Protein AF-A0A5A9ER29-F1 (afdb_monomer)

Solvent-accessible surface area (backbone atoms only — not comparable to full-atom values): 3973 Å² total; per-residue (Å²): 136,86,82,75,83,78,72,81,80,77,74,76,76,74,46,75,70,53,53,51,50,53,53,50,50,52,50,54,54,58,71,68,48,58,101,77,62,51,72,66,59,54,47,52,54,52,51,51,54,49,53,53,50,52,50,50,57,60,68,72,53,132

Sequence (62 aa):
MKTVPRAPSTRRWIGPKSVQQLINGVSMDLDALPPHPTAEQVQASIDRLTAIRDRIVREDRP

Mean predicted aligned error: 11.21 Å

Nearest PDB structures (foldseek):
  8bct-assembly2_H  TM=9.282E-01  e=8.616E-02  synthetic construct
  8bct-assembly1_C  TM=8.222E-01  e=2.056E-01  synthetic construct

Structure (mmCIF, N/CA/C/O backbone):
data_AF-A0A5A9ER29-F1
#
_entry.id   AF-A0A5A9ER29-F1
#
loop_
_atom_site.group_PDB
_atom_site.id
_atom_site.type_symbol
_atom_site.label_atom_id
_atom_site.label_alt_id
_atom_site.label_comp_id
_atom_site.label_asym_id
_atom_site.label_entity_id
_atom_site.label_seq_id
_atom_site.pdbx_PDB_ins_code
_atom_site.Cartn_x
_atom_site.Cartn_y
_atom_site.Cartn_z
_atom_site.occupancy
_atom_site.B_iso_or_equiv
_atom_site.auth_seq_id
_atom_site.auth_comp_id
_atom_site.auth_asym_id
_atom_site.auth_atom_id
_atom_site.pdbx_PDB_model_num
ATOM 1 N N . MET A 1 1 ? -9.459 6.648 51.882 1.00 44.47 1 MET A N 1
ATOM 2 C CA . MET A 1 1 ? -9.797 6.594 50.442 1.00 44.47 1 MET A CA 1
ATOM 3 C C . MET A 1 1 ? -8.512 6.308 49.674 1.00 44.47 1 MET A C 1
ATOM 5 O O . MET A 1 1 ? -7.607 7.124 49.743 1.00 44.47 1 MET A O 1
ATOM 9 N N . LYS A 1 2 ? -8.360 5.125 49.062 1.00 45.12 2 LYS A N 1
ATOM 10 C CA . LYS A 1 2 ? -7.156 4.770 48.287 1.00 45.12 2 LYS A CA 1
ATOM 11 C C . LYS A 1 2 ? -7.380 5.205 46.838 1.00 45.12 2 LYS A C 1
ATOM 13 O O . LYS A 1 2 ? -8.262 4.666 46.177 1.00 45.12 2 LYS A O 1
ATOM 18 N N . THR A 1 3 ? -6.642 6.205 46.369 1.00 54.31 3 THR A N 1
ATOM 19 C CA . THR A 1 3 ? -6.659 6.637 44.969 1.00 54.31 3 THR A CA 1
ATOM 20 C C . THR A 1 3 ? -5.928 5.594 44.128 1.00 54.31 3 THR A C 1
ATOM 22 O O . THR A 1 3 ? -4.733 5.368 44.289 1.00 54.31 3 THR A O 1
ATOM 25 N N . VAL A 1 4 ? -6.662 4.905 43.256 1.00 56.12 4 VAL A N 1
ATOM 26 C CA . VAL A 1 4 ? -6.070 4.005 42.262 1.00 56.12 4 VAL A CA 1
ATOM 27 C C . VAL A 1 4 ? -5.369 4.880 41.217 1.00 56.12 4 VAL A C 1
ATOM 29 O O . VAL A 1 4 ? -6.031 5.746 40.636 1.00 56.12 4 VAL A O 1
ATOM 32 N N . PRO A 1 5 ? -4.061 4.708 40.955 1.00 47.16 5 PRO A N 1
ATOM 33 C CA . PRO A 1 5 ? -3.412 5.415 39.865 1.00 47.16 5 PRO A CA 1
ATOM 34 C C . PRO A 1 5 ? -4.003 4.904 38.548 1.00 47.16 5 PRO A C 1
ATOM 36 O O . PRO A 1 5 ? -3.815 3.752 38.159 1.00 47.16 5 PRO A O 1
ATOM 39 N N . ARG A 1 6 ? -4.779 5.765 37.885 1.00 49.34 6 ARG A N 1
ATOM 40 C CA . ARG A 1 6 ? -5.335 5.526 36.553 1.00 49.34 6 ARG A CA 1
ATOM 41 C C . ARG A 1 6 ? -4.159 5.410 35.586 1.00 49.34 6 ARG A C 1
ATOM 43 O O . ARG A 1 6 ? -3.571 6.420 35.212 1.00 49.34 6 ARG A O 1
ATOM 50 N N . ALA A 1 7 ? -3.792 4.182 35.230 1.00 55.97 7 ALA A N 1
ATOM 51 C CA . ALA A 1 7 ? -2.812 3.929 34.185 1.00 55.97 7 ALA A CA 1
ATOM 52 C C . ALA A 1 7 ? -3.207 4.722 32.922 1.00 55.97 7 ALA A C 1
ATOM 54 O O . ALA A 1 7 ? -4.397 4.749 32.575 1.00 55.97 7 ALA A O 1
ATOM 55 N N . PRO A 1 8 ? -2.263 5.394 32.239 1.00 47.44 8 PRO A N 1
ATOM 56 C CA . PRO A 1 8 ? -2.570 6.058 30.986 1.00 47.44 8 PRO A CA 1
ATOM 57 C C . PRO A 1 8 ? -2.979 4.975 29.989 1.00 47.44 8 PRO A C 1
ATOM 59 O O . PRO A 1 8 ? -2.183 4.108 29.637 1.00 47.44 8 PRO A O 1
ATOM 62 N N . SER A 1 9 ? -4.244 4.99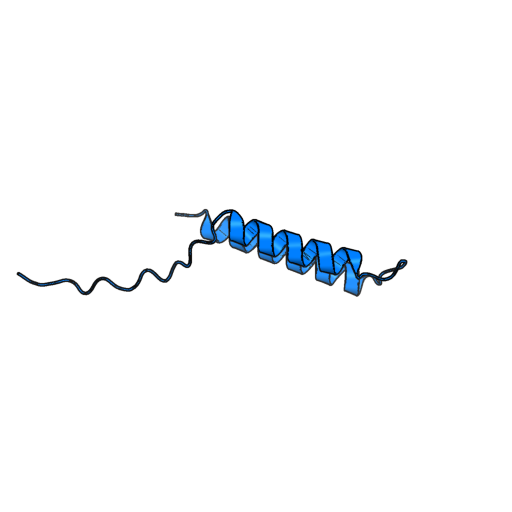6 29.569 1.00 50.88 9 SER A N 1
ATOM 63 C CA . SER A 1 9 ? -4.733 4.156 28.481 1.00 50.88 9 SER A CA 1
ATOM 64 C C . SER A 1 9 ? -4.021 4.589 27.201 1.00 50.88 9 SER A C 1
ATOM 66 O O . SER A 1 9 ? -4.463 5.486 26.492 1.00 50.88 9 SER A O 1
ATOM 68 N N . THR A 1 10 ? -2.871 3.985 26.924 1.00 52.47 10 THR A N 1
ATOM 69 C CA . THR A 1 10 ? -2.111 4.160 25.683 1.00 52.47 10 THR A CA 1
ATOM 70 C C . THR A 1 10 ? -2.623 3.233 24.577 1.00 52.47 10 THR A C 1
ATOM 72 O O . THR A 1 10 ? -1.900 2.946 23.625 1.00 52.47 10 THR A O 1
ATOM 75 N N . ARG A 1 11 ? -3.895 2.799 24.626 1.00 52.34 11 ARG A N 1
ATOM 76 C CA . ARG A 1 11 ? -4.600 2.388 23.402 1.00 52.34 11 ARG A CA 1
ATOM 77 C C . ARG A 1 11 ? -4.856 3.664 22.609 1.00 52.34 11 ARG A C 1
ATOM 79 O O . ARG A 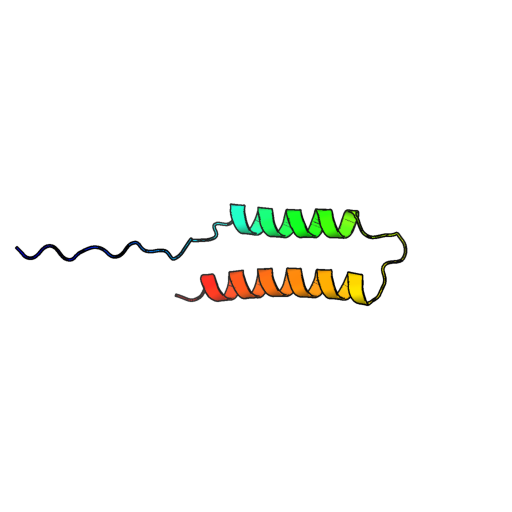1 11 ? -5.855 4.351 22.805 1.00 52.34 11 ARG A O 1
ATOM 86 N N . ARG A 1 12 ? -3.883 4.024 21.771 1.00 57.41 12 ARG A N 1
ATOM 87 C CA . ARG A 1 12 ? -3.965 5.132 20.819 1.00 57.41 12 ARG A CA 1
ATOM 88 C C . ARG A 1 12 ? -5.049 4.771 19.808 1.00 57.41 12 ARG A C 1
ATOM 90 O O . ARG A 1 12 ? -4.743 4.158 18.799 1.00 57.41 12 ARG A O 1
ATOM 97 N N . TRP A 1 13 ? -6.300 5.077 20.145 1.00 51.38 13 TRP A N 1
ATOM 98 C CA . TRP A 1 13 ? -7.468 4.832 19.308 1.00 51.38 13 TRP A CA 1
ATOM 99 C C . TRP A 1 13 ? -7.216 5.440 17.927 1.00 51.38 13 TRP A C 1
ATOM 101 O O . TRP A 1 13 ? -7.104 6.664 17.799 1.00 51.38 13 TRP A O 1
ATOM 111 N N . ILE A 1 14 ? -7.055 4.595 16.909 1.00 57.88 14 ILE A N 1
ATOM 112 C CA . ILE A 1 14 ? -6.952 5.044 15.525 1.00 57.88 14 ILE A CA 1
ATOM 113 C C . ILE A 1 14 ? -8.368 5.327 15.067 1.00 57.88 14 ILE A C 1
ATOM 115 O O . ILE A 1 14 ? -9.082 4.466 14.566 1.00 57.88 14 ILE A O 1
ATOM 119 N N . GLY A 1 15 ? -8.789 6.571 15.265 1.00 61.88 15 GLY A N 1
ATOM 120 C CA . GLY A 1 15 ? -10.060 7.024 14.738 1.00 61.88 15 GLY A CA 1
ATOM 121 C C . GLY A 1 15 ? -10.125 6.915 13.211 1.00 61.88 15 GLY A C 1
ATOM 122 O O . GLY A 1 15 ? -9.094 6.783 12.538 1.00 61.88 15 GLY A O 1
ATOM 123 N N . PRO A 1 16 ? -11.322 7.067 12.627 1.00 62.69 16 PRO A N 1
ATOM 124 C CA . PRO A 1 16 ? -11.523 7.008 11.178 1.00 62.69 16 PRO A CA 1
ATOM 125 C C . PRO A 1 16 ? -10.592 7.960 10.402 1.00 62.69 16 PRO A C 1
ATOM 127 O O . PRO A 1 16 ? -10.125 7.627 9.316 1.00 62.69 16 PRO A O 1
ATOM 130 N N . LYS A 1 17 ? -10.215 9.101 11.000 1.00 65.25 17 LYS A N 1
ATOM 131 C CA . LYS A 1 17 ? -9.249 10.052 10.419 1.00 65.25 17 LYS A CA 1
ATOM 132 C C . LYS A 1 17 ? -7.841 9.474 10.238 1.00 65.25 17 LYS A C 1
ATOM 1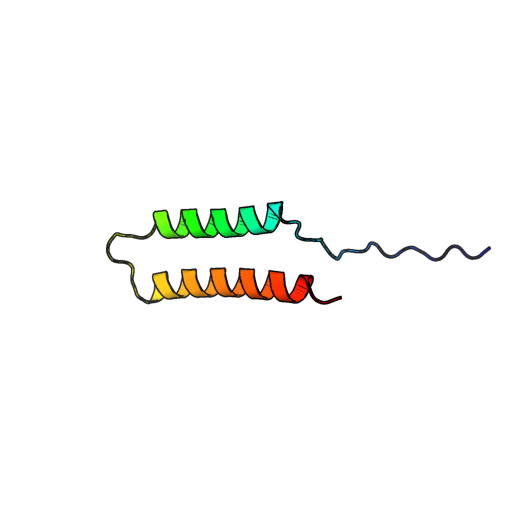34 O O . LYS A 1 17 ? -7.188 9.791 9.251 1.00 65.25 17 LYS A O 1
ATOM 139 N N . SER A 1 18 ? -7.363 8.633 11.153 1.00 77.12 18 SER A N 1
ATOM 140 C CA . SER A 1 18 ? -6.026 8.034 11.050 1.00 77.12 18 SER A CA 1
ATOM 141 C C . SER A 1 18 ? -5.987 6.834 10.103 1.00 77.12 18 SER A C 1
ATOM 143 O O . SER A 1 18 ? -4.976 6.636 9.441 1.00 77.12 18 SER A O 1
ATOM 145 N N . VAL A 1 19 ? -7.092 6.096 9.944 1.00 75.56 19 VAL A N 1
ATOM 146 C CA . VAL A 1 19 ? -7.216 5.102 8.860 1.00 75.56 19 VAL A CA 1
ATOM 147 C C . VAL A 1 19 ? -7.192 5.794 7.497 1.00 75.56 19 VAL A C 1
ATOM 149 O O . VAL A 1 19 ? -6.456 5.376 6.608 1.00 75.56 19 VAL A O 1
ATOM 152 N N . GLN A 1 20 ? -7.922 6.903 7.354 1.00 77.62 20 GLN A N 1
ATOM 153 C CA . GLN A 1 20 ? -7.922 7.695 6.124 1.00 77.62 20 GLN A CA 1
ATOM 154 C C . GLN A 1 20 ? -6.520 8.220 5.775 1.00 77.62 20 GLN A C 1
ATOM 156 O O . GLN A 1 20 ? -6.113 8.148 4.622 1.00 77.62 20 GLN A O 1
ATOM 161 N N . GLN A 1 21 ? -5.747 8.687 6.763 1.00 80.56 21 GLN A N 1
ATOM 162 C CA . GLN A 1 21 ? -4.354 9.107 6.553 1.00 80.56 21 GLN A CA 1
ATOM 163 C C . GLN A 1 21 ? -3.458 7.964 6.060 1.00 80.56 21 GLN A C 1
ATOM 165 O O . GLN A 1 21 ? -2.621 8.185 5.189 1.00 80.56 21 GLN A O 1
ATO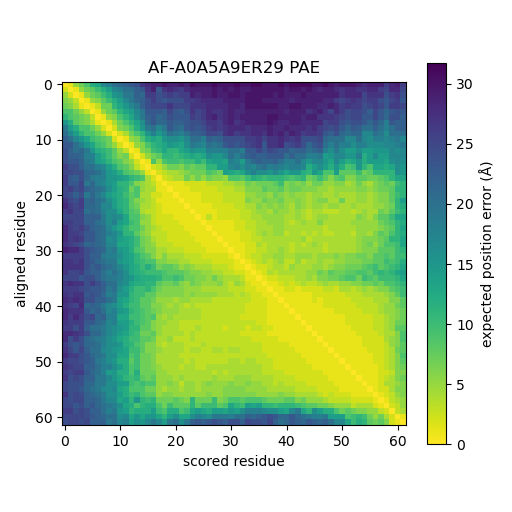M 170 N N . LEU A 1 22 ? -3.644 6.749 6.585 1.00 80.69 22 LEU A N 1
ATOM 171 C CA . LEU A 1 22 ? -2.888 5.574 6.151 1.00 80.69 22 LEU A CA 1
ATOM 172 C C . LEU A 1 22 ? -3.233 5.178 4.708 1.00 80.69 22 LEU A C 1
ATOM 174 O O . LEU A 1 22 ? -2.331 4.913 3.918 1.00 80.69 22 LEU A O 1
ATOM 178 N N . ILE A 1 23 ? -4.519 5.198 4.347 1.00 81.25 23 ILE A N 1
ATOM 179 C CA . ILE A 1 23 ? -4.977 4.926 2.975 1.00 81.25 23 ILE A CA 1
ATOM 180 C C . ILE A 1 23 ? -4.454 5.9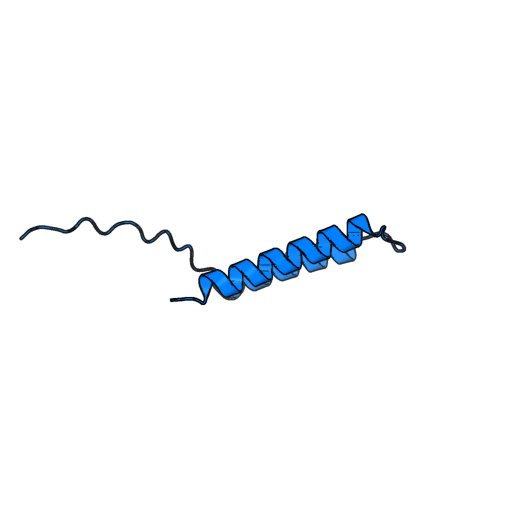92 2.003 1.00 81.25 23 ILE A C 1
ATOM 182 O O . ILE A 1 23 ? -3.979 5.655 0.919 1.00 81.25 23 ILE A O 1
ATOM 186 N N . ASN A 1 24 ? -4.487 7.267 2.398 1.00 86.06 24 ASN A N 1
ATOM 187 C CA . ASN A 1 24 ? -3.951 8.359 1.587 1.00 86.06 24 ASN A CA 1
ATOM 188 C C . ASN A 1 24 ? -2.443 8.197 1.356 1.00 86.06 24 ASN A C 1
ATOM 190 O O . ASN A 1 24 ? -1.987 8.400 0.237 1.00 86.06 24 ASN A O 1
ATOM 194 N N . GLY A 1 25 ? -1.684 7.783 2.378 1.00 84.31 25 GLY A N 1
ATOM 195 C CA . GLY A 1 25 ? -0.253 7.497 2.237 1.00 84.31 25 GLY A CA 1
ATOM 196 C C . GLY A 1 25 ? 0.024 6.414 1.194 1.00 84.31 25 GLY A C 1
ATOM 197 O O . GLY A 1 25 ? 0.822 6.632 0.289 1.00 84.31 25 GLY A O 1
ATOM 198 N N . VAL A 1 26 ? -0.709 5.297 1.251 1.00 85.44 26 VAL A N 1
ATOM 199 C CA . VAL A 1 26 ? -0.572 4.232 0.245 1.00 85.44 26 VAL A CA 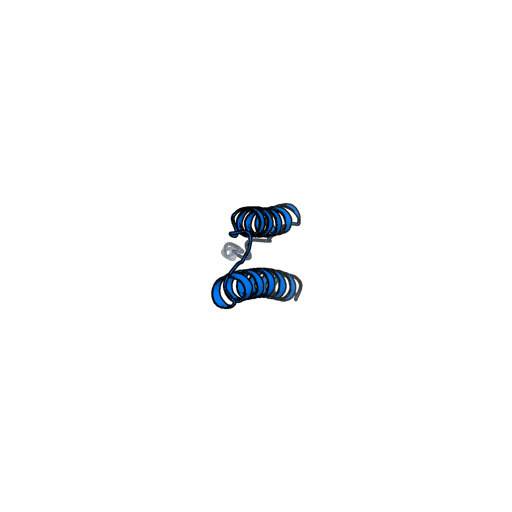1
ATOM 200 C C . VAL A 1 26 ? -1.004 4.699 -1.145 1.00 85.44 26 VAL A C 1
ATOM 202 O O . VAL A 1 26 ? -0.382 4.323 -2.130 1.00 85.44 26 VAL A O 1
ATOM 205 N N . SER A 1 27 ? -2.039 5.534 -1.246 1.00 85.56 27 SER A N 1
ATOM 206 C CA . SER A 1 27 ? -2.480 6.072 -2.541 1.00 85.56 27 SER A CA 1
ATOM 207 C C . SER A 1 27 ? -1.382 6.923 -3.190 1.00 85.56 27 SER A C 1
ATOM 209 O O . SER A 1 27 ? -1.077 6.729 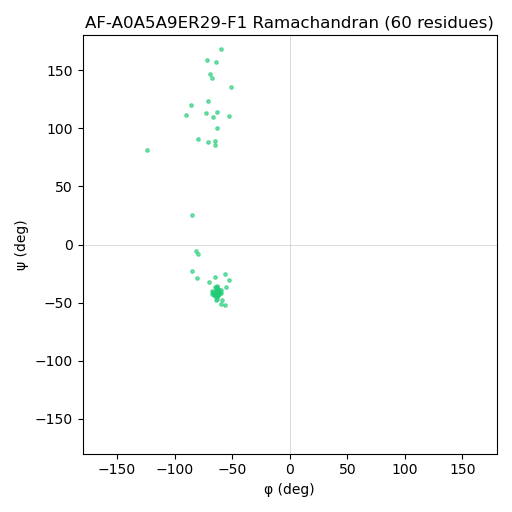-4.360 1.00 85.56 27 SER A O 1
ATOM 211 N N . MET A 1 28 ? -0.711 7.780 -2.410 1.00 85.81 28 MET A N 1
ATOM 212 C CA . MET A 1 28 ? 0.436 8.562 -2.892 1.00 85.81 28 MET A CA 1
ATOM 213 C C . MET A 1 28 ? 1.621 7.674 -3.298 1.00 85.81 28 MET A C 1
ATOM 215 O O . MET A 1 28 ? 2.295 7.970 -4.282 1.00 85.81 28 MET A O 1
ATOM 219 N N . ASP A 1 29 ? 1.876 6.585 -2.565 1.00 83.81 29 ASP A N 1
ATOM 220 C CA . ASP A 1 29 ? 2.919 5.616 -2.921 1.00 83.81 29 ASP A CA 1
ATOM 221 C C . ASP A 1 29 ? 2.613 4.914 -4.255 1.00 83.81 29 ASP A C 1
ATOM 223 O O . ASP A 1 29 ? 3.521 4.694 -5.054 1.00 83.81 29 ASP A O 1
ATOM 227 N N . LEU A 1 30 ? 1.343 4.572 -4.501 1.00 84.62 30 LEU A N 1
ATOM 228 C CA . LEU A 1 30 ? 0.891 3.956 -5.751 1.00 84.62 30 LEU A CA 1
ATOM 229 C C . LEU A 1 30 ? 0.992 4.924 -6.933 1.00 84.62 30 LEU A C 1
ATOM 231 O O . LEU A 1 30 ? 1.437 4.513 -8.001 1.00 84.62 30 LEU A O 1
ATOM 235 N N . ASP A 1 31 ? 0.649 6.197 -6.734 1.00 87.12 31 ASP A N 1
ATOM 236 C CA . ASP A 1 31 ? 0.807 7.243 -7.754 1.00 87.12 31 ASP A CA 1
ATOM 237 C C . ASP A 1 31 ? 2.285 7.500 -8.097 1.00 87.12 31 ASP A C 1
ATOM 239 O O . ASP A 1 31 ? 2.613 7.899 -9.214 1.00 87.12 31 ASP A O 1
ATOM 243 N N . ALA A 1 32 ? 3.190 7.262 -7.144 1.00 87.44 32 ALA A N 1
ATOM 244 C CA . ALA A 1 32 ? 4.630 7.390 -7.339 1.00 87.44 32 ALA A CA 1
ATOM 245 C C . ALA A 1 32 ? 5.273 6.164 -8.014 1.00 87.44 32 ALA A C 1
ATOM 247 O O . ALA A 1 32 ? 6.474 6.192 -8.306 1.00 87.44 32 ALA A O 1
ATOM 248 N N . LEU A 1 33 ? 4.518 5.084 -8.256 1.00 88.44 33 LEU A N 1
ATOM 249 C CA . LEU A 1 33 ? 5.057 3.910 -8.931 1.00 88.44 33 LEU A CA 1
ATOM 250 C C . LEU A 1 33 ? 5.385 4.220 -10.398 1.00 88.44 33 LEU A C 1
ATOM 252 O O . LEU A 1 33 ? 4.652 4.943 -11.077 1.00 88.44 33 LEU A O 1
ATOM 256 N N . PRO A 1 34 ? 6.478 3.645 -10.928 1.00 89.94 34 PRO A N 1
ATOM 257 C CA . PRO A 1 34 ? 6.766 3.759 -12.345 1.00 89.94 34 PRO A CA 1
ATOM 258 C C . PRO A 1 34 ? 5.660 3.065 -13.166 1.00 89.94 34 PRO A C 1
ATOM 260 O O . PRO A 1 34 ? 5.021 2.139 -12.668 1.00 89.94 34 PRO A O 1
ATOM 263 N N . PRO A 1 35 ? 5.471 3.429 -14.449 1.00 87.69 35 PRO A N 1
ATOM 264 C CA . PRO A 1 35 ? 4.426 2.858 -15.314 1.00 87.69 35 PRO A CA 1
ATOM 265 C C . PRO A 1 35 ? 4.471 1.326 -15.439 1.00 87.69 35 PRO A C 1
ATOM 267 O O . PRO A 1 35 ? 3.459 0.682 -15.708 1.00 87.69 35 PRO A O 1
ATOM 270 N N . HIS A 1 36 ? 5.655 0.746 -15.238 1.00 89.75 36 HIS A N 1
ATOM 271 C CA . HIS A 1 36 ? 5.887 -0.691 -15.173 1.00 89.75 36 HIS A CA 1
ATOM 272 C C . HIS A 1 36 ? 6.569 -1.020 -13.841 1.00 89.75 36 HIS A C 1
ATOM 274 O O . HIS A 1 36 ? 7.799 -1.109 -13.791 1.00 89.75 36 HIS A O 1
ATOM 280 N N . PRO A 1 37 ? 5.797 -1.138 -12.746 1.00 89.12 37 PRO A N 1
ATOM 281 C CA . PRO A 1 37 ? 6.359 -1.454 -11.446 1.00 89.12 37 PRO A CA 1
ATOM 282 C C . PRO A 1 37 ? 6.882 -2.888 -11.427 1.00 89.12 37 PRO A C 1
ATOM 284 O O . PRO A 1 37 ? 6.334 -3.786 -12.072 1.00 89.12 37 PRO A O 1
ATOM 287 N N . THR A 1 38 ? 7.951 -3.115 -10.670 1.00 94.06 38 THR A N 1
ATOM 288 C CA . THR A 1 38 ? 8.453 -4.470 -10.444 1.00 94.06 38 THR A CA 1
ATOM 289 C C . THR A 1 38 ? 7.509 -5.241 -9.524 1.00 94.06 38 THR A C 1
ATOM 291 O O . THR A 1 38 ? 6.750 -4.660 -8.744 1.00 94.06 38 THR A O 1
ATOM 294 N N . ALA A 1 39 ? 7.584 -6.574 -9.566 1.00 92.56 39 ALA A N 1
ATOM 295 C CA . ALA A 1 39 ? 6.824 -7.420 -8.648 1.00 92.56 39 ALA A CA 1
ATOM 296 C C . ALA A 1 39 ? 7.106 -7.075 -7.172 1.00 92.56 39 ALA A C 1
ATOM 298 O O . ALA A 1 39 ? 6.187 -7.062 -6.362 1.00 92.56 39 ALA A O 1
ATOM 299 N N . GLU A 1 40 ? 8.351 -6.724 -6.835 1.00 93.00 40 GLU A N 1
ATOM 300 C CA . GLU A 1 40 ? 8.747 -6.305 -5.483 1.00 93.00 40 GLU A CA 1
ATOM 301 C C . GLU A 1 40 ? 8.060 -5.006 -5.047 1.00 93.00 40 GLU A C 1
ATOM 303 O O . GLU A 1 40 ? 7.598 -4.899 -3.913 1.00 93.00 40 GLU A O 1
ATOM 308 N N . GLN A 1 41 ? 7.946 -4.026 -5.948 1.00 88.81 41 GLN A N 1
ATOM 309 C CA . GLN A 1 41 ? 7.267 -2.759 -5.666 1.00 88.81 41 GLN A CA 1
ATOM 310 C C . GLN A 1 41 ? 5.767 -2.962 -5.443 1.00 88.81 41 GLN A C 1
ATOM 312 O O . GLN A 1 41 ? 5.193 -2.389 -4.517 1.00 88.81 41 GLN A O 1
ATOM 317 N N . VAL A 1 42 ? 5.140 -3.817 -6.254 1.00 89.00 42 VAL A N 1
ATOM 318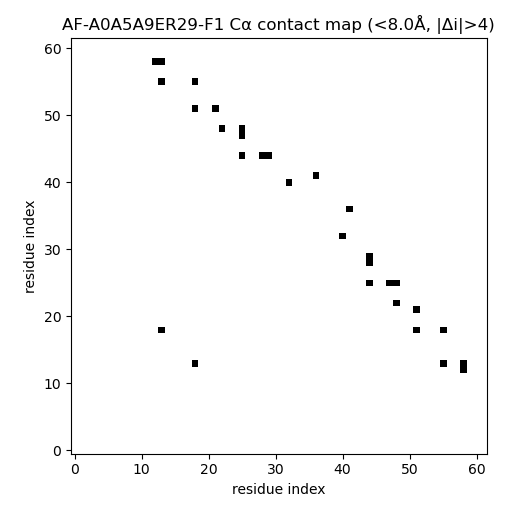 C CA . VAL A 1 42 ? 3.734 -4.197 -6.066 1.00 89.00 42 VAL A CA 1
ATOM 319 C C . VAL A 1 42 ? 3.552 -4.934 -4.738 1.00 89.00 42 VAL A C 1
ATOM 321 O O . VAL A 1 42 ? 2.637 -4.609 -3.979 1.00 89.00 42 VAL A O 1
ATOM 324 N N . GLN A 1 43 ? 4.446 -5.874 -4.417 1.00 91.44 43 GLN A N 1
ATOM 325 C CA . GLN A 1 43 ? 4.393 -6.629 -3.167 1.00 91.44 43 GLN A CA 1
ATOM 326 C C . GLN A 1 43 ? 4.523 -5.712 -1.944 1.00 91.44 43 GLN A C 1
ATOM 328 O O . GLN A 1 43 ? 3.734 -5.829 -1.010 1.00 91.44 43 GLN A O 1
ATOM 333 N N . ALA A 1 44 ? 5.429 -4.733 -1.976 1.00 89.06 44 ALA A N 1
ATOM 334 C CA . ALA A 1 44 ? 5.591 -3.768 -0.891 1.00 89.06 44 ALA A CA 1
ATOM 335 C C . ALA A 1 44 ? 4.306 -2.960 -0.619 1.00 89.06 44 ALA A C 1
ATOM 337 O O . ALA A 1 44 ? 3.951 -2.720 0.540 1.00 89.06 44 ALA A O 1
ATOM 338 N N . SER A 1 45 ? 3.577 -2.567 -1.668 1.00 88.00 45 SER A N 1
ATOM 339 C CA . SER A 1 45 ? 2.284 -1.883 -1.533 1.00 88.00 45 SER A CA 1
ATOM 340 C C . SER A 1 45 ? 1.210 -2.795 -0.929 1.00 88.00 45 SER A C 1
ATOM 342 O O . SER A 1 45 ? 0.453 -2.366 -0.053 1.00 88.00 45 SER A O 1
ATOM 344 N N . ILE A 1 46 ? 1.173 -4.068 -1.337 1.00 88.31 46 ILE A N 1
ATOM 345 C CA . ILE A 1 46 ? 0.261 -5.080 -0.778 1.00 88.31 46 ILE A CA 1
ATOM 346 C C . ILE A 1 46 ? 0.545 -5.307 0.712 1.00 88.31 46 ILE A C 1
ATOM 348 O O . ILE A 1 46 ? -0.389 -5.342 1.521 1.00 88.31 46 ILE A O 1
ATOM 352 N N . ASP A 1 47 ? 1.815 -5.409 1.101 1.00 90.69 47 ASP A N 1
ATOM 353 C CA . ASP A 1 47 ? 2.217 -5.629 2.491 1.00 90.69 47 ASP A CA 1
ATOM 354 C C . ASP A 1 47 ? 1.802 -4.450 3.383 1.00 90.69 47 ASP A C 1
ATOM 356 O O . ASP A 1 47 ? 1.280 -4.647 4.485 1.00 90.69 47 ASP A O 1
ATOM 360 N N . ARG A 1 48 ? 1.938 -3.210 2.890 1.00 86.25 48 ARG A N 1
ATOM 361 C CA . ARG A 1 48 ? 1.472 -2.007 3.605 1.00 86.25 48 ARG A CA 1
ATOM 362 C C . ARG A 1 48 ? -0.044 -1.999 3.793 1.00 86.25 48 ARG A C 1
ATOM 364 O O . ARG A 1 48 ? -0.507 -1.753 4.907 1.00 86.25 48 ARG A O 1
ATOM 371 N N . LEU A 1 49 ? -0.820 -2.297 2.748 1.00 87.06 49 LEU A N 1
ATOM 372 C CA . LEU A 1 49 ? -2.285 -2.395 2.847 1.00 87.06 49 LEU A CA 1
ATOM 373 C C . LEU A 1 49 ? -2.716 -3.480 3.837 1.00 87.06 49 LEU A C 1
ATOM 375 O O . LEU A 1 49 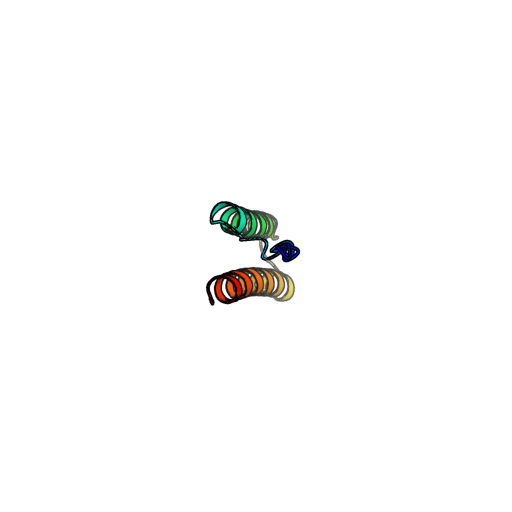? -3.625 -3.271 4.642 1.00 87.06 49 LEU A O 1
ATOM 379 N N . THR A 1 50 ? -2.022 -4.616 3.820 1.00 88.62 50 THR A N 1
ATOM 380 C CA . THR A 1 50 ? -2.255 -5.733 4.739 1.00 88.62 50 THR A CA 1
ATOM 381 C C . THR A 1 50 ? -1.976 -5.322 6.184 1.00 88.62 50 THR A C 1
ATOM 383 O O . THR A 1 50 ? -2.807 -5.562 7.058 1.00 88.62 50 THR A O 1
ATOM 386 N N . ALA A 1 51 ? -0.875 -4.612 6.442 1.00 85.81 51 ALA A N 1
ATOM 387 C CA . ALA A 1 51 ? -0.555 -4.095 7.770 1.00 85.81 51 ALA A CA 1
ATOM 388 C C . ALA A 1 51 ? -1.598 -3.082 8.277 1.00 85.81 51 ALA A C 1
ATOM 390 O O . ALA A 1 51 ? -1.942 -3.087 9.460 1.00 85.81 51 ALA A O 1
ATOM 391 N N . ILE A 1 52 ? -2.131 -2.228 7.393 1.00 84.31 52 ILE A N 1
ATOM 392 C CA . ILE A 1 52 ? -3.214 -1.292 7.733 1.00 84.31 52 ILE A CA 1
ATOM 393 C C . ILE A 1 52 ? -4.478 -2.067 8.114 1.00 84.31 52 ILE A C 1
ATOM 395 O O . ILE A 1 52 ? -5.057 -1.800 9.167 1.00 84.31 52 ILE A O 1
ATOM 399 N N . ARG A 1 53 ? -4.873 -3.060 7.307 1.00 83.38 53 ARG A N 1
ATOM 400 C CA . ARG A 1 53 ? -6.011 -3.943 7.601 1.00 83.38 53 ARG A CA 1
ATOM 401 C C . ARG A 1 53 ? -5.843 -4.634 8.952 1.00 83.38 53 ARG A C 1
ATOM 403 O O . ARG A 1 53 ? -6.746 -4.569 9.779 1.00 83.38 53 ARG A O 1
ATOM 410 N N . ASP A 1 54 ? -4.703 -5.275 9.188 1.00 84.75 54 ASP A N 1
ATOM 411 C CA . ASP A 1 54 ? -4.458 -6.033 10.419 1.00 84.75 54 ASP A CA 1
ATOM 412 C C . ASP A 1 54 ? -4.481 -5.128 11.646 1.00 84.75 54 ASP A C 1
ATOM 414 O O . ASP A 1 54 ? -4.987 -5.510 12.701 1.00 84.75 54 ASP A O 1
ATOM 418 N N . ARG A 1 55 ? -3.996 -3.895 11.499 1.00 77.88 55 ARG A N 1
ATOM 419 C CA . ARG A 1 55 ? -4.066 -2.889 12.551 1.00 77.88 55 ARG A CA 1
ATOM 420 C C . ARG A 1 55 ? -5.502 -2.469 12.856 1.00 77.88 55 ARG A C 1
ATOM 422 O O . ARG A 1 55 ? -5.851 -2.416 14.029 1.00 77.88 55 ARG A O 1
ATOM 429 N N . ILE A 1 56 ? -6.332 -2.247 11.834 1.00 77.81 56 ILE A N 1
ATOM 430 C CA . ILE A 1 56 ? -7.766 -1.957 12.004 1.00 77.81 56 ILE A CA 1
ATOM 431 C C . ILE A 1 56 ? -8.457 -3.121 12.723 1.00 77.81 56 ILE A C 1
ATOM 433 O O . ILE A 1 56 ? -9.089 -2.915 13.753 1.00 77.81 56 ILE A O 1
ATOM 437 N N . VAL A 1 57 ? -8.273 -4.353 12.241 1.00 79.56 57 VAL A N 1
ATOM 438 C CA . VAL A 1 57 ? -8.895 -5.556 12.821 1.00 79.56 57 VAL A CA 1
ATOM 439 C C . VAL A 1 57 ? -8.444 -5.792 14.266 1.00 79.56 57 VAL A C 1
ATOM 441 O O . VAL A 1 57 ? -9.243 -6.196 15.110 1.00 79.56 57 VAL A O 1
ATOM 444 N N . ARG A 1 58 ? -7.167 -5.544 14.584 1.00 75.25 58 ARG A N 1
ATOM 445 C CA . ARG A 1 58 ? -6.641 -5.708 15.947 1.00 75.25 58 ARG A CA 1
ATOM 446 C C . ARG A 1 58 ? -7.180 -4.657 16.915 1.00 75.25 58 ARG A C 1
ATOM 448 O O . ARG A 1 58 ? -7.303 -4.952 18.099 1.00 75.25 58 ARG A O 1
ATOM 455 N N . GLU A 1 59 ? -7.451 -3.448 16.437 1.00 66.31 59 GLU A N 1
ATOM 456 C CA . GLU A 1 59 ? -7.970 -2.349 17.257 1.00 66.31 59 GLU A CA 1
ATOM 457 C C . GLU A 1 59 ? -9.501 -2.384 17.414 1.00 66.31 59 GLU A C 1
ATOM 459 O O . GLU A 1 59 ? -10.003 -1.883 18.418 1.00 66.31 59 GLU A O 1
ATOM 464 N N . ASP A 1 60 ? -10.222 -3.033 16.493 1.00 62.41 60 ASP A N 1
ATOM 465 C CA . ASP A 1 60 ? -11.679 -3.254 16.558 1.00 62.41 60 ASP A CA 1
ATOM 466 C C . ASP A 1 60 ? -12.078 -4.427 17.484 1.00 62.41 60 ASP A C 1
ATOM 468 O O . ASP A 1 60 ? -13.252 -4.642 17.784 1.00 62.41 60 ASP A O 1
ATOM 472 N N . ARG A 1 61 ? -11.097 -5.198 17.980 1.00 45.41 61 ARG A N 1
ATOM 473 C CA . ARG A 1 61 ? -11.327 -6.298 18.928 1.00 45.41 61 ARG A CA 1
ATOM 474 C C . ARG A 1 61 ? -11.342 -5.755 20.377 1.00 45.41 61 ARG A C 1
ATOM 476 O O . ARG A 1 61 ? -10.329 -5.184 20.788 1.00 45.41 61 ARG A O 1
ATOM 483 N N . PRO A 1 62 ? -12.443 -5.916 21.144 1.00 49.62 62 PRO A N 1
ATOM 484 C CA . PRO A 1 62 ? -12.592 -5.358 22.499 1.00 49.62 62 PRO A CA 1
ATOM 485 C C . PRO A 1 62 ? -11.522 -5.848 23.494 1.00 49.62 62 PRO A C 1
ATOM 487 O O . PRO A 1 62 ? -11.261 -7.072 23.527 1.00 49.62 62 PRO A O 1
#

Radius of gyration: 17.74 Å; Cα contacts (8 Å, |Δi|>4): 15; chains: 1; bounding box: 21×18×66 Å

pLDDT: mean 74.83, std 15.82, range [44.47, 94.06]

Foldseek 3Di:
DDDDPDDPPPLPQCPPVNLVVLVVVLVVLVVPADPDHDPVSVVVSVVSVVVSVVVVVVSPPD

Secondary structure (DSSP, 8-state):
---------------HHHHHHHHHHHHHHHHTS-SS--HHHHHHHHHHHHHHHHHHHHHS--